Protein AF-A0A4W3GGL6-F1 (afdb_monomer_lite)

Foldseek 3Di:
DDDDPVNVLCVPVLVVLVVVLVVLLVVCVVDVVCLVVLHDDPSSVCSSVVPDDPVRSSVVVSCVVSVPVVVVVLLVVLLVVVCVVPVVLVVVQVVQLVVQCVVCVNDPVSSVVRRPSVVVSSVVSVD

Structure (mmCIF, N/CA/C/O backbone):
data_AF-A0A4W3GGL6-F1
#
_entry.id   AF-A0A4W3GGL6-F1
#
loop_
_atom_site.group_PDB
_atom_site.id
_atom_site.type_symbol
_atom_site.label_atom_id
_atom_site.label_alt_id
_atom_site.label_comp_id
_atom_site.label_asym_id
_atom_site.label_entity_id
_atom_site.label_seq_id
_atom_site.pdbx_PDB_ins_code
_atom_site.Cartn_x
_atom_site.Cartn_y
_atom_site.Cartn_z
_atom_site.occupancy
_atom_site.B_iso_or_equiv
_atom_site.auth_seq_id
_atom_site.auth_comp_id
_atom_site.auth_asym_id
_atom_site.auth_atom_id
_atom_site.pdbx_PDB_model_num
ATOM 1 N N . MET A 1 1 ? -1.280 30.347 -12.393 1.00 39.38 1 MET A N 1
ATOM 2 C CA . MET A 1 1 ? -0.792 29.473 -13.481 1.00 39.38 1 MET A CA 1
ATOM 3 C C . MET A 1 1 ? -0.160 28.254 -12.822 1.00 39.38 1 MET A C 1
ATOM 5 O O . MET A 1 1 ? 1.005 28.291 -12.458 1.00 39.38 1 MET A O 1
ATOM 9 N N . GLY A 1 2 ? -0.983 27.261 -12.474 1.00 52.88 2 GLY A N 1
ATOM 10 C CA . GLY A 1 2 ? -0.533 26.088 -11.722 1.00 52.88 2 GLY A CA 1
ATOM 11 C C . GLY A 1 2 ? 0.109 25.086 -12.668 1.00 52.88 2 GLY A C 1
ATOM 12 O O . GLY A 1 2 ? -0.500 24.717 -13.669 1.00 52.88 2 GLY A O 1
ATOM 13 N N . ILE A 1 3 ? 1.337 24.673 -12.372 1.00 46.41 3 ILE A N 1
ATOM 14 C CA . ILE A 1 3 ? 1.989 23.563 -13.065 1.00 46.41 3 ILE A CA 1
ATOM 15 C C . ILE A 1 3 ? 1.078 22.336 -12.897 1.00 46.41 3 ILE A C 1
ATOM 17 O O . ILE A 1 3 ? 0.717 21.987 -11.773 1.00 46.41 3 ILE A O 1
ATOM 21 N N . SER A 1 4 ? 0.646 21.728 -14.006 1.00 59.03 4 SER A N 1
ATOM 22 C CA . SER A 1 4 ? -0.234 20.553 -13.969 1.00 59.03 4 SER A CA 1
ATOM 23 C C . SER A 1 4 ? 0.396 19.450 -13.112 1.00 59.03 4 SER A C 1
ATOM 25 O O . SER A 1 4 ? 1.614 19.260 -13.145 1.00 59.03 4 SER A O 1
ATOM 27 N N . ARG A 1 5 ? -0.416 18.684 -12.372 1.00 57.19 5 ARG A N 1
ATOM 28 C CA . ARG A 1 5 ? 0.056 17.524 -11.588 1.00 57.19 5 ARG A CA 1
ATOM 29 C C . ARG A 1 5 ? 0.878 16.554 -12.443 1.00 57.19 5 ARG A C 1
ATOM 31 O O . ARG A 1 5 ? 1.850 15.995 -11.949 1.00 57.19 5 ARG A O 1
ATOM 38 N N . ALA A 1 6 ? 0.552 16.443 -13.732 1.00 53.50 6 ALA A N 1
ATOM 39 C CA . ALA A 1 6 ? 1.321 15.670 -14.705 1.00 53.50 6 ALA A CA 1
ATOM 40 C C . ALA A 1 6 ? 2.767 16.178 -14.869 1.00 53.50 6 ALA A C 1
ATOM 42 O O . ALA A 1 6 ? 3.694 15.384 -14.978 1.00 53.50 6 ALA A O 1
ATOM 43 N N . VAL A 1 7 ? 2.982 17.495 -14.826 1.00 59.97 7 VAL A N 1
ATOM 44 C CA . VAL A 1 7 ? 4.310 18.111 -14.962 1.00 59.97 7 VAL A CA 1
ATOM 45 C C . VAL A 1 7 ? 5.120 17.962 -13.668 1.00 59.97 7 VAL A C 1
ATOM 47 O O . VAL A 1 7 ? 6.311 17.679 -13.733 1.00 59.97 7 VAL A O 1
ATOM 50 N N . MET A 1 8 ? 4.490 18.060 -12.490 1.00 61.50 8 MET A N 1
ATOM 51 C CA . MET A 1 8 ? 5.173 17.781 -11.212 1.00 61.50 8 MET A CA 1
ATOM 52 C C . MET A 1 8 ? 5.545 16.302 -11.067 1.00 61.50 8 MET A C 1
ATOM 54 O O . MET A 1 8 ? 6.655 15.991 -10.639 1.00 61.50 8 MET A O 1
ATOM 58 N N . ALA A 1 9 ? 4.658 15.394 -11.481 1.00 60.47 9 ALA A N 1
ATOM 59 C CA . ALA A 1 9 ? 4.955 13.969 -11.562 1.00 60.47 9 ALA A CA 1
ATOM 60 C C . ALA A 1 9 ? 6.144 13.706 -12.496 1.00 60.47 9 ALA A C 1
ATOM 62 O O . ALA A 1 9 ? 7.077 13.009 -12.115 1.00 60.47 9 ALA A O 1
ATOM 63 N N . PHE A 1 10 ? 6.169 14.324 -13.678 1.00 62.03 10 PHE A N 1
ATOM 64 C CA . PHE A 1 10 ? 7.276 14.161 -14.618 1.00 62.03 10 PHE A CA 1
ATOM 65 C C . PHE A 1 10 ? 8.611 14.676 -14.054 1.00 62.03 10 PHE A C 1
ATOM 67 O O . PHE A 1 10 ? 9.628 14.002 -14.184 1.00 62.03 10 PHE A O 1
ATOM 74 N N . LEU A 1 11 ? 8.61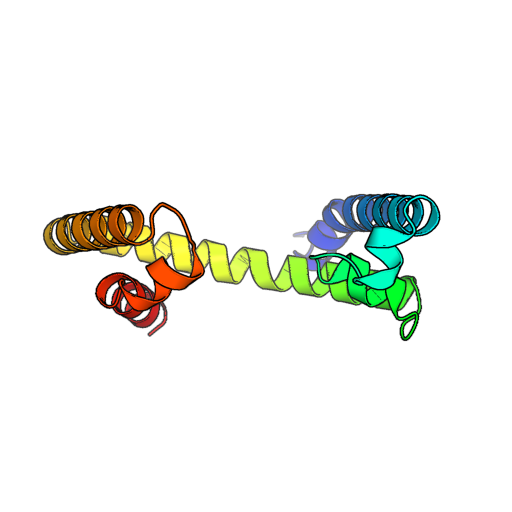6 15.824 -13.368 1.00 64.50 11 LEU A N 1
ATOM 75 C CA . LEU A 1 11 ? 9.833 16.418 -12.802 1.00 64.50 11 LEU A CA 1
ATOM 76 C C . LEU A 1 11 ? 10.389 15.651 -11.591 1.00 64.50 11 LEU A C 1
ATOM 78 O O . LEU A 1 11 ? 11.606 15.550 -11.455 1.00 64.50 11 LEU A O 1
ATOM 82 N N . TYR A 1 12 ? 9.531 15.099 -10.728 1.00 69.94 12 TYR A N 1
ATOM 83 C CA . TYR A 1 12 ? 9.970 14.407 -9.507 1.00 69.94 12 TYR A CA 1
ATOM 84 C C . TYR A 1 12 ? 10.103 12.889 -9.663 1.00 69.94 12 TYR A C 1
ATOM 86 O O . TYR A 1 12 ? 11.004 12.293 -9.075 1.00 69.94 12 TYR A O 1
ATOM 94 N N . ILE A 1 13 ? 9.232 12.247 -10.445 1.00 76.56 13 ILE A N 1
ATOM 95 C CA . ILE A 1 13 ? 9.180 10.781 -10.556 1.00 76.56 13 ILE A CA 1
ATOM 96 C C . ILE A 1 13 ? 10.098 10.286 -11.669 1.00 76.56 13 ILE A C 1
ATOM 98 O O . ILE A 1 13 ? 10.726 9.247 -11.491 1.00 76.56 13 ILE A O 1
ATOM 102 N N . SER A 1 14 ? 10.251 11.019 -12.781 1.00 77.06 14 SER A N 1
ATOM 103 C CA . SER A 1 14 ? 11.096 10.555 -13.895 1.00 77.06 14 SER A CA 1
ATOM 104 C C . SER A 1 14 ? 12.544 10.272 -13.472 1.00 77.06 14 SER A C 1
ATOM 106 O O . SER A 1 14 ? 13.024 9.187 -13.795 1.00 77.06 14 SER A O 1
ATOM 108 N N . PRO A 1 15 ? 13.249 11.160 -12.738 1.00 84.56 15 PRO A N 1
ATOM 109 C CA . PRO A 1 15 ? 14.630 10.884 -12.336 1.00 84.56 15 PRO A CA 1
ATOM 110 C C . PRO A 1 15 ? 14.741 9.673 -11.399 1.00 84.56 15 PRO A C 1
ATOM 112 O O . PRO A 1 15 ? 15.684 8.888 -11.498 1.00 84.56 15 PRO A O 1
ATOM 115 N N . ALA A 1 16 ? 13.757 9.492 -10.512 1.00 83.56 16 ALA A N 1
ATOM 116 C CA . ALA A 1 16 ? 13.687 8.337 -9.623 1.00 83.56 16 ALA A CA 1
ATOM 117 C C . ALA A 1 16 ? 13.400 7.039 -10.397 1.00 83.56 16 ALA A C 1
ATOM 119 O O . ALA A 1 16 ? 14.025 6.014 -10.132 1.00 83.56 16 ALA A O 1
ATOM 120 N N . ALA A 1 17 ? 12.507 7.086 -11.388 1.00 83.06 17 ALA A N 1
ATOM 121 C CA . ALA A 1 17 ? 12.211 5.963 -12.270 1.00 83.06 17 ALA A CA 1
ATOM 122 C C . ALA A 1 17 ? 13.448 5.554 -13.085 1.00 83.06 17 ALA A C 1
ATOM 124 O O . ALA A 1 17 ? 13.778 4.370 -13.134 1.00 83.06 17 ALA A O 1
ATOM 125 N N . ASP A 1 18 ? 14.175 6.523 -13.650 1.00 86.38 18 ASP A N 1
ATOM 126 C CA . ASP A 1 18 ? 15.428 6.289 -14.379 1.00 86.38 18 ASP A CA 1
ATOM 127 C C . ASP A 1 18 ? 16.477 5.604 -13.498 1.00 86.38 18 ASP A C 1
ATOM 129 O O . ASP A 1 18 ? 17.106 4.619 -13.900 1.00 86.38 18 ASP A O 1
ATOM 133 N N . TRP A 1 19 ? 16.637 6.094 -12.268 1.00 87.44 19 TRP A N 1
ATOM 134 C CA . TRP A 1 19 ? 17.534 5.492 -11.290 1.00 87.44 19 TRP A CA 1
ATOM 135 C C . TRP A 1 19 ? 17.120 4.053 -10.941 1.00 87.44 19 TRP A C 1
ATOM 137 O O . TRP A 1 19 ? 17.951 3.148 -11.043 1.00 87.44 19 TRP A O 1
ATOM 147 N N . CYS A 1 20 ? 15.842 3.815 -10.624 1.00 86.62 20 CYS A N 1
ATOM 148 C CA . CYS A 1 20 ? 15.310 2.488 -10.290 1.00 86.62 20 CYS A CA 1
ATOM 149 C C . CYS A 1 20 ? 15.499 1.477 -11.429 1.00 86.62 20 CYS A C 1
ATOM 151 O O . CYS A 1 20 ? 15.894 0.333 -11.186 1.00 86.62 20 CYS A O 1
ATOM 153 N N . ILE A 1 21 ? 15.237 1.883 -12.675 1.00 87.94 21 ILE A N 1
ATOM 154 C CA . ILE A 1 21 ? 15.400 1.032 -13.863 1.00 87.94 21 ILE A CA 1
ATOM 155 C C . ILE A 1 21 ? 16.868 0.662 -14.046 1.00 87.94 21 ILE A C 1
ATOM 157 O O . ILE A 1 21 ? 17.188 -0.518 -14.218 1.00 87.94 21 ILE A O 1
ATOM 161 N N . LYS A 1 22 ? 17.768 1.648 -13.969 1.00 88.69 22 LYS A N 1
ATOM 162 C CA . LYS A 1 22 ? 19.210 1.424 -14.106 1.00 88.69 22 LYS A CA 1
ATOM 163 C C . LYS A 1 22 ? 19.734 0.496 -13.016 1.00 88.69 22 LYS A C 1
ATOM 165 O O . LYS A 1 22 ? 20.449 -0.457 -13.320 1.00 88.69 22 LYS A O 1
ATOM 170 N N . GLU A 1 23 ? 19.368 0.746 -11.764 1.00 87.81 23 GLU A N 1
ATOM 171 C CA . GLU A 1 23 ? 19.811 -0.059 -10.629 1.00 87.81 23 GLU A CA 1
ATOM 172 C C . GLU A 1 23 ? 19.297 -1.504 -10.729 1.00 87.81 23 GLU A C 1
ATOM 174 O O . GLU A 1 23 ? 20.070 -2.454 -10.591 1.00 87.81 23 GLU A O 1
ATOM 179 N N . THR A 1 24 ? 18.011 -1.687 -11.039 1.00 86.38 24 THR A N 1
ATOM 180 C CA . THR A 1 24 ? 17.400 -3.019 -11.181 1.00 86.38 24 THR A CA 1
ATOM 181 C C . THR A 1 24 ? 18.003 -3.786 -12.356 1.00 86.38 24 THR A C 1
ATOM 183 O O . THR A 1 24 ? 18.339 -4.961 -12.217 1.00 86.38 24 THR A O 1
ATOM 186 N N . SER A 1 25 ? 18.239 -3.114 -13.487 1.00 84.38 25 SER A N 1
ATOM 187 C CA . SER A 1 25 ? 18.909 -3.708 -14.652 1.00 84.38 25 SER A CA 1
ATOM 188 C C . SER A 1 25 ? 20.327 -4.175 -14.317 1.00 84.38 25 SER A C 1
ATOM 190 O O . SER A 1 25 ? 20.727 -5.276 -14.692 1.00 84.38 25 SER A O 1
ATOM 192 N N . GLN A 1 26 ? 21.087 -3.376 -13.560 1.00 86.19 26 GLN A N 1
ATOM 193 C CA . GLN A 1 26 ? 22.428 -3.758 -13.109 1.00 86.19 26 GLN A CA 1
ATOM 194 C C . GLN A 1 26 ? 22.402 -4.957 -12.154 1.00 86.19 26 GLN A C 1
ATOM 196 O O . GLN A 1 26 ? 23.262 -5.832 -12.253 1.00 86.19 26 GLN A O 1
ATOM 201 N N . LYS A 1 27 ? 21.420 -5.027 -11.245 1.00 82.88 27 LYS A N 1
ATOM 202 C CA . LYS A 1 27 ? 21.239 -6.173 -10.338 1.00 82.88 27 LYS A CA 1
ATOM 203 C C . LYS A 1 27 ? 20.918 -7.456 -11.113 1.00 82.88 27 LYS A C 1
ATOM 205 O O . LYS A 1 27 ? 21.535 -8.485 -10.848 1.00 82.88 27 LYS A O 1
ATOM 210 N N . LEU A 1 28 ? 20.043 -7.381 -12.117 1.00 78.25 28 LEU A N 1
ATOM 211 C CA . LEU A 1 28 ? 19.682 -8.516 -12.980 1.00 78.25 28 LEU A CA 1
ATOM 212 C C . LEU A 1 28 ? 20.859 -9.054 -13.808 1.00 78.25 28 LEU A C 1
ATOM 214 O O . LEU A 1 28 ? 20.941 -10.255 -14.052 1.00 78.25 28 LEU A O 1
ATOM 218 N N . GLN A 1 29 ? 21.785 -8.190 -14.230 1.00 77.94 29 GLN A N 1
ATOM 219 C CA . GLN A 1 29 ? 22.986 -8.6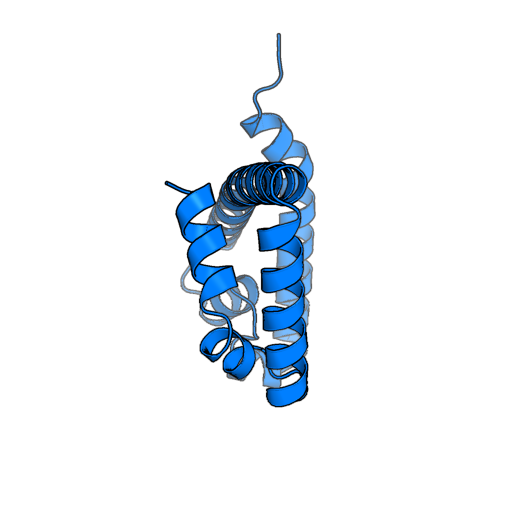16 -14.959 1.00 77.94 29 GLN A CA 1
ATOM 220 C C . GLN A 1 29 ? 24.004 -9.329 -14.061 1.00 77.94 29 GLN A C 1
ATOM 222 O O . GLN A 1 29 ? 24.715 -10.214 -14.530 1.00 77.94 29 GLN A O 1
ATOM 227 N N . LYS A 1 30 ? 24.089 -8.943 -12.781 1.00 77.75 30 LYS A N 1
ATOM 228 C CA . LYS A 1 30 ? 25.094 -9.453 -11.836 1.00 77.75 30 LYS A CA 1
ATOM 229 C C . LYS A 1 30 ? 24.661 -10.709 -11.079 1.00 77.75 30 LYS A C 1
ATOM 231 O O . LYS A 1 30 ? 25.531 -11.420 -10.587 1.00 77.75 30 LYS A O 1
ATOM 236 N N . VAL A 1 31 ? 23.358 -10.979 -10.960 1.00 68.31 31 VAL A N 1
ATOM 237 C CA . VAL A 1 31 ? 22.829 -12.073 -10.128 1.00 68.31 31 VAL A CA 1
ATOM 238 C C . VAL A 1 31 ? 22.027 -13.067 -10.985 1.00 68.31 31 VAL A C 1
ATOM 240 O O . VAL A 1 31 ? 20.860 -12.805 -11.285 1.00 68.31 31 VAL A O 1
ATOM 243 N N . PRO A 1 32 ? 22.616 -14.220 -11.370 1.00 59.47 32 PRO A N 1
ATOM 244 C CA . PRO A 1 32 ? 21.960 -15.229 -12.212 1.00 59.47 32 PRO A CA 1
ATOM 245 C C . PRO A 1 32 ? 20.654 -15.777 -11.617 1.00 59.47 32 PRO A C 1
ATOM 247 O O . PRO A 1 32 ? 19.716 -16.068 -12.351 1.00 59.47 32 PRO A O 1
ATOM 250 N N . GLU A 1 33 ? 20.577 -15.860 -10.288 1.00 58.03 33 GLU A N 1
ATOM 251 C CA . GLU A 1 33 ? 19.419 -16.360 -9.535 1.00 58.03 33 GLU A CA 1
ATOM 252 C C . GLU A 1 33 ? 18.193 -15.435 -9.659 1.00 58.03 33 GLU A C 1
ATOM 254 O O . GLU A 1 33 ? 17.081 -15.894 -9.902 1.00 58.03 33 GLU A O 1
ATOM 259 N N . VAL A 1 34 ? 18.400 -14.110 -9.624 1.00 57.44 34 VAL A N 1
ATOM 260 C CA . VAL A 1 34 ? 17.332 -13.103 -9.808 1.00 57.44 34 VAL A CA 1
ATOM 261 C C . VAL A 1 34 ? 16.842 -13.073 -11.261 1.00 57.44 34 VAL A C 1
ATOM 263 O O . VAL A 1 34 ? 15.692 -12.735 -11.527 1.00 57.44 34 VAL A O 1
ATOM 266 N N . ARG A 1 35 ? 17.699 -13.459 -12.212 1.00 56.78 35 ARG A N 1
ATOM 267 C CA . ARG A 1 35 ? 17.354 -13.555 -13.635 1.00 56.78 35 ARG A CA 1
ATOM 268 C C . ARG A 1 35 ? 16.494 -14.784 -13.954 1.00 56.78 35 ARG A C 1
ATOM 270 O O . ARG A 1 35 ? 15.680 -14.704 -14.867 1.00 56.78 35 ARG A O 1
ATOM 277 N N . ALA A 1 36 ? 16.657 -15.883 -13.215 1.00 56.03 36 ALA A N 1
ATOM 278 C CA . ALA A 1 36 ? 15.876 -17.111 -13.389 1.00 56.03 36 ALA A CA 1
ATOM 279 C C . ALA A 1 36 ? 14.460 -17.018 -12.786 1.00 56.03 36 ALA A C 1
ATOM 281 O O . ALA A 1 36 ? 13.527 -17.585 -13.345 1.00 56.03 36 ALA A O 1
ATOM 282 N N . ASP A 1 37 ? 14.297 -16.269 -11.691 1.00 59.97 37 ASP A N 1
ATOM 283 C CA . ASP A 1 37 ? 13.009 -16.038 -11.008 1.00 59.97 37 ASP A CA 1
ATOM 284 C C . ASP A 1 37 ? 12.281 -14.762 -11.497 1.00 59.97 37 ASP A C 1
ATOM 286 O O . ASP A 1 37 ? 11.160 -14.469 -11.097 1.00 59.97 37 ASP A O 1
ATOM 290 N N . GLY A 1 38 ? 12.925 -13.936 -12.337 1.00 58.88 38 GLY A N 1
ATOM 291 C CA . GLY A 1 38 ? 12.390 -12.636 -12.778 1.00 58.88 38 GLY A CA 1
ATOM 292 C C . GLY A 1 38 ? 12.326 -11.568 -11.673 1.00 58.88 38 GLY A C 1
ATOM 293 O O . GLY A 1 38 ? 11.935 -10.428 -11.929 1.00 58.88 38 GLY A O 1
ATOM 294 N N . GLY A 1 39 ? 12.749 -11.903 -10.451 1.00 66.12 39 GLY A N 1
ATOM 295 C CA . GLY A 1 39 ? 12.669 -11.068 -9.256 1.00 66.12 39 GLY A CA 1
ATOM 296 C C . GLY A 1 39 ? 11.235 -10.855 -8.748 1.00 66.12 39 GLY A C 1
ATOM 297 O O . GLY A 1 39 ? 10.246 -11.131 -9.421 1.00 66.12 39 GLY A O 1
ATOM 298 N N . LYS A 1 40 ? 11.111 -10.342 -7.518 1.00 74.06 40 LYS A N 1
ATOM 299 C CA . LYS A 1 40 ? 9.818 -10.250 -6.812 1.00 74.06 40 LYS A CA 1
ATOM 300 C C . LYS A 1 40 ? 8.968 -9.029 -7.176 1.00 74.06 40 LYS A C 1
ATOM 302 O O . LYS A 1 40 ? 7.840 -8.930 -6.701 1.00 74.06 40 LYS A O 1
ATOM 307 N N . CYS A 1 41 ? 9.497 -8.068 -7.937 1.00 82.19 41 CYS A N 1
ATOM 308 C CA . CYS A 1 41 ? 8.779 -6.836 -8.266 1.00 82.19 41 CYS A CA 1
ATOM 309 C C . CYS A 1 41 ? 8.485 -6.728 -9.765 1.00 82.19 41 CYS A C 1
ATOM 311 O O . CYS A 1 41 ? 9.224 -7.233 -10.605 1.00 82.19 41 CYS A O 1
ATOM 313 N N . VAL A 1 42 ? 7.411 -6.015 -10.108 1.00 87.81 42 VAL A N 1
ATOM 314 C CA . VAL A 1 42 ? 6.949 -5.866 -11.499 1.00 87.81 42 VAL A CA 1
ATOM 315 C C . VAL A 1 42 ? 8.058 -5.345 -12.422 1.00 87.81 42 VAL A C 1
ATOM 317 O O . VAL A 1 42 ? 8.236 -5.859 -13.521 1.00 87.81 42 VAL A O 1
ATOM 320 N N . LEU A 1 43 ? 8.863 -4.378 -11.966 1.00 88.44 43 LEU A N 1
ATOM 321 C CA . LEU A 1 43 ? 9.961 -3.821 -12.761 1.00 88.44 43 LEU A CA 1
ATOM 322 C C . LEU A 1 43 ? 11.005 -4.882 -13.144 1.00 88.44 43 LEU A C 1
ATOM 324 O O . LEU A 1 43 ? 11.440 -4.921 -14.294 1.00 88.44 43 LEU A O 1
ATOM 328 N N . SER A 1 44 ? 11.411 -5.743 -12.205 1.00 86.62 44 SER A N 1
ATOM 329 C CA . SER A 1 44 ? 12.398 -6.786 -12.498 1.00 86.62 44 SER A CA 1
ATOM 330 C C . SER A 1 44 ? 11.848 -7.810 -13.487 1.00 86.62 44 SER A C 1
ATOM 332 O O . SER A 1 44 ? 12.575 -8.216 -14.390 1.00 86.62 44 SER A O 1
ATOM 334 N N . GLN A 1 45 ? 10.559 -8.145 -13.381 1.00 85.62 45 GLN A N 1
ATOM 335 C CA . GLN A 1 45 ? 9.893 -9.082 -14.287 1.00 85.62 45 GLN A CA 1
ATOM 336 C C . GLN A 1 45 ? 9.804 -8.516 -15.709 1.00 85.62 45 GLN A C 1
ATOM 338 O O . GLN A 1 45 ? 10.150 -9.198 -16.675 1.00 85.62 45 GLN A O 1
ATOM 343 N N . LEU A 1 46 ? 9.421 -7.242 -15.847 1.00 87.31 46 LEU A N 1
ATOM 344 C CA . LEU A 1 46 ? 9.375 -6.558 -17.142 1.00 87.31 46 LEU A CA 1
ATOM 345 C C . LEU A 1 46 ? 10.763 -6.468 -17.795 1.00 87.31 46 LEU A C 1
ATOM 347 O O . LEU A 1 46 ? 10.892 -6.692 -18.999 1.00 87.31 46 LEU A O 1
ATOM 351 N N . LEU A 1 47 ? 11.807 -6.191 -17.006 1.00 86.44 47 LEU A N 1
ATOM 352 C CA . LEU A 1 47 ? 13.191 -6.157 -17.486 1.00 86.44 47 LEU A CA 1
ATOM 353 C C . LEU A 1 47 ? 13.719 -7.552 -17.860 1.00 86.44 47 LEU A C 1
ATOM 355 O O . LEU A 1 47 ? 14.451 -7.681 -18.840 1.00 86.44 47 LEU A O 1
ATOM 359 N N . ALA A 1 48 ? 13.354 -8.597 -17.113 1.00 82.38 48 ALA A N 1
ATOM 360 C CA . ALA A 1 48 ? 13.815 -9.964 -17.352 1.00 82.38 48 ALA A CA 1
ATOM 361 C C . ALA A 1 48 ? 13.217 -10.570 -18.630 1.00 82.38 48 ALA A C 1
ATOM 363 O O . ALA A 1 48 ? 13.937 -11.202 -19.403 1.00 82.38 48 ALA A O 1
ATOM 364 N N . HIS A 1 49 ? 11.927 -10.343 -18.888 1.00 78.44 49 HIS A N 1
ATOM 365 C CA . HIS A 1 49 ? 11.238 -10.922 -20.045 1.00 78.44 49 HIS A CA 1
ATOM 366 C C . HIS A 1 49 ? 11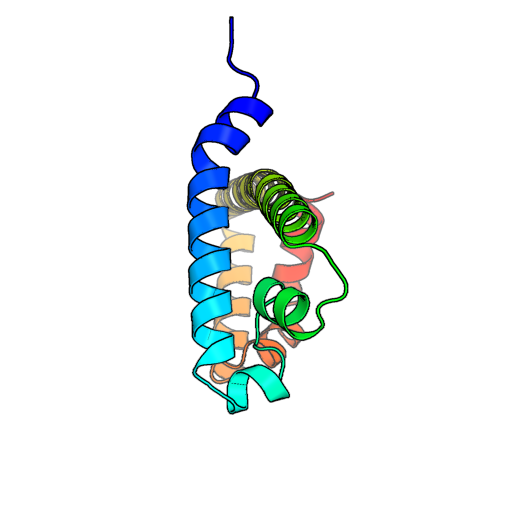.447 -10.143 -21.355 1.00 78.44 49 HIS A C 1
ATOM 368 O O . HIS A 1 49 ? 11.117 -10.664 -22.415 1.00 78.44 49 HIS A O 1
ATOM 374 N N . SER A 1 50 ? 12.035 -8.936 -21.311 1.00 70.44 50 SER A N 1
ATOM 375 C CA . SER A 1 50 ? 12.455 -8.137 -22.485 1.00 70.44 50 SER A CA 1
ATOM 376 C C . SER A 1 50 ? 11.372 -7.917 -23.561 1.00 70.44 50 SER A C 1
ATOM 378 O O . SER A 1 50 ? 11.690 -7.665 -24.720 1.00 70.44 50 SER A O 1
ATOM 380 N N . VAL A 1 51 ? 10.088 -7.997 -23.191 1.00 78.94 51 VAL A N 1
ATOM 381 C CA . VAL A 1 51 ? 8.949 -7.834 -24.120 1.00 78.94 51 VAL A CA 1
ATOM 382 C C . VAL A 1 51 ? 8.708 -6.359 -24.472 1.00 78.94 51 VAL A C 1
ATOM 384 O O . VAL A 1 51 ? 8.123 -6.050 -25.506 1.00 78.94 51 VAL A O 1
ATOM 387 N N . LEU A 1 52 ? 9.168 -5.435 -23.624 1.00 85.19 52 LEU A N 1
ATOM 388 C CA . LEU A 1 52 ? 8.946 -3.994 -23.750 1.00 85.19 52 LEU A CA 1
ATOM 389 C C . LEU A 1 52 ? 10.272 -3.237 -23.892 1.00 85.19 52 LEU A C 1
ATOM 391 O O . LEU A 1 52 ? 11.284 -3.619 -23.304 1.00 85.19 52 LEU A O 1
ATOM 395 N N . SER A 1 53 ? 10.256 -2.122 -24.631 1.00 89.62 53 SER A N 1
ATOM 396 C CA . SER A 1 53 ? 11.392 -1.194 -24.670 1.00 89.62 53 SER A CA 1
ATOM 397 C C . SER A 1 53 ? 11.609 -0.544 -23.300 1.00 89.62 53 SER A C 1
ATOM 399 O O . SER A 1 53 ? 10.675 -0.417 -22.508 1.00 89.62 53 SER A O 1
ATOM 401 N N . GLN A 1 54 ? 12.828 -0.076 -23.009 1.00 84.12 54 GLN A N 1
ATOM 402 C CA . GLN A 1 54 ? 13.086 0.615 -21.738 1.00 84.12 54 GLN A CA 1
ATOM 403 C C . GLN A 1 54 ? 12.238 1.882 -21.569 1.00 84.12 54 GLN A C 1
ATOM 405 O O . GLN A 1 54 ? 11.808 2.185 -20.459 1.00 84.12 54 GLN A O 1
ATOM 410 N N . GLU A 1 55 ? 11.938 2.582 -22.665 1.00 87.50 55 GLU A N 1
ATOM 411 C CA . GLU A 1 55 ? 11.028 3.730 -22.660 1.00 87.50 55 GLU A CA 1
ATOM 412 C C . GLU A 1 55 ? 9.600 3.319 -22.289 1.00 87.50 55 GLU A C 1
ATOM 414 O O . GLU A 1 55 ? 8.976 3.960 -21.444 1.00 87.50 55 GLU A O 1
ATOM 419 N N . ALA A 1 56 ? 9.104 2.211 -22.850 1.00 89.56 56 ALA A N 1
ATOM 420 C CA . ALA A 1 56 ? 7.791 1.675 -22.509 1.00 89.56 56 ALA A CA 1
ATOM 421 C C . ALA A 1 56 ? 7.739 1.203 -21.049 1.00 89.56 56 ALA A C 1
ATOM 423 O O . ALA A 1 56 ? 6.771 1.494 -20.348 1.00 89.56 56 ALA A O 1
ATOM 424 N N . ILE A 1 57 ? 8.783 0.533 -20.552 1.00 88.69 57 ILE A N 1
ATOM 425 C CA . ILE A 1 57 ? 8.884 0.139 -19.138 1.00 88.69 57 ILE A CA 1
ATOM 426 C C . ILE A 1 57 ? 8.844 1.383 -18.245 1.00 88.69 57 ILE A C 1
ATOM 428 O O . ILE A 1 57 ? 8.073 1.426 -17.289 1.00 88.69 57 ILE A O 1
ATOM 432 N N . LYS A 1 58 ? 9.613 2.426 -18.574 1.00 86.19 58 LYS A N 1
ATOM 433 C CA . LYS A 1 58 ? 9.630 3.684 -17.820 1.00 86.19 58 LYS A CA 1
ATOM 434 C C . LYS A 1 58 ? 8.266 4.367 -17.794 1.00 86.19 58 LYS A C 1
ATOM 436 O O . LYS A 1 58 ? 7.828 4.785 -16.720 1.00 86.19 58 LYS A O 1
ATOM 441 N N . ALA A 1 59 ? 7.603 4.472 -18.943 1.00 87.75 59 ALA A N 1
ATOM 442 C CA . ALA A 1 59 ? 6.274 5.065 -19.046 1.00 87.75 59 ALA A CA 1
ATOM 443 C C . ALA A 1 59 ? 5.262 4.317 -18.166 1.00 87.75 59 ALA A C 1
ATOM 445 O O . ALA A 1 59 ? 4.649 4.934 -17.297 1.00 87.75 59 ALA A O 1
ATOM 446 N N . ASN A 1 60 ? 5.182 2.988 -18.297 1.00 88.31 60 ASN A N 1
ATOM 447 C CA . ASN A 1 60 ? 4.268 2.157 -17.508 1.00 88.31 60 ASN A CA 1
ATOM 448 C C . ASN A 1 60 ? 4.556 2.235 -16.002 1.00 88.31 60 ASN A C 1
ATOM 450 O O . ASN A 1 60 ? 3.635 2.370 -15.202 1.00 88.31 60 ASN A O 1
ATOM 454 N N . MET A 1 61 ? 5.827 2.192 -15.592 1.00 86.94 61 MET A N 1
ATOM 455 C CA . MET A 1 61 ? 6.186 2.298 -14.173 1.00 86.94 61 MET A CA 1
ATOM 456 C C . MET A 1 61 ? 5.853 3.675 -13.593 1.00 86.94 61 MET A C 1
ATOM 458 O O . MET A 1 61 ? 5.408 3.774 -12.447 1.00 86.94 61 MET A O 1
ATOM 462 N N . THR A 1 62 ? 6.051 4.735 -14.379 1.00 86.50 62 THR A N 1
ATOM 463 C CA . THR A 1 62 ? 5.692 6.100 -13.979 1.00 86.50 62 THR A CA 1
ATOM 464 C C . THR A 1 62 ? 4.179 6.228 -13.840 1.00 86.50 62 THR A C 1
ATOM 466 O O . THR A 1 62 ? 3.706 6.710 -12.815 1.00 86.50 62 THR A O 1
ATOM 469 N N . GLU A 1 63 ? 3.418 5.744 -14.821 1.00 85.81 63 GLU A N 1
ATOM 470 C CA . GLU A 1 63 ? 1.954 5.777 -14.807 1.00 85.81 63 GLU A CA 1
ATOM 471 C C . GLU A 1 63 ? 1.372 4.972 -13.639 1.00 85.81 63 GLU A C 1
ATOM 473 O O . GLU A 1 63 ? 0.547 5.492 -12.889 1.00 85.81 63 GLU A O 1
ATOM 478 N N . LEU A 1 64 ? 1.869 3.754 -13.404 1.00 87.06 64 LEU A N 1
ATOM 479 C CA . LEU A 1 64 ? 1.461 2.912 -12.277 1.00 87.06 64 LEU A CA 1
ATOM 480 C C . LEU A 1 64 ? 1.714 3.599 -10.926 1.00 87.06 64 LEU A C 1
ATOM 482 O O . LEU A 1 64 ? 0.879 3.555 -10.018 1.00 87.06 64 LEU A O 1
ATOM 486 N N . THR A 1 65 ? 2.866 4.256 -10.787 1.00 85.00 65 THR A N 1
ATOM 487 C CA . THR A 1 65 ? 3.219 4.987 -9.564 1.00 85.00 65 THR A CA 1
ATOM 488 C C . THR A 1 65 ? 2.296 6.186 -9.372 1.00 85.00 65 THR A C 1
ATOM 490 O O . THR A 1 65 ? 1.705 6.345 -8.309 1.00 85.00 65 THR A O 1
ATOM 493 N N . VAL A 1 66 ? 2.110 7.006 -10.406 1.00 85.38 66 VAL A N 1
ATOM 494 C CA . VAL A 1 66 ? 1.248 8.195 -10.336 1.00 85.38 66 VAL A CA 1
ATOM 495 C C . VAL A 1 66 ? -0.204 7.812 -10.046 1.00 85.38 66 VAL A C 1
ATOM 497 O O . VAL A 1 66 ? -0.837 8.433 -9.196 1.00 85.38 66 VAL A O 1
ATOM 500 N N . GLY A 1 67 ? -0.723 6.772 -10.700 1.00 86.69 67 GLY A N 1
ATOM 501 C CA . GLY A 1 67 ? -2.107 6.331 -10.531 1.00 86.69 67 GLY A CA 1
ATOM 502 C C . GLY A 1 67 ? -2.410 5.738 -9.150 1.00 86.69 67 GLY A C 1
ATOM 503 O O . GLY A 1 67 ? -3.533 5.860 -8.655 1.00 86.69 67 GLY A O 1
ATOM 504 N N . SER A 1 68 ? -1.423 5.119 -8.496 1.00 87.31 68 SER A N 1
ATOM 505 C CA . SER A 1 68 ? -1.626 4.465 -7.194 1.00 87.31 68 SER A CA 1
ATOM 506 C C . SER A 1 68 ? -1.536 5.412 -5.994 1.00 87.31 68 SER A C 1
ATOM 508 O O . SER A 1 68 ? -2.208 5.176 -4.988 1.00 87.31 68 SER A O 1
ATOM 510 N N . VAL A 1 69 ? -0.743 6.486 -6.076 1.00 85.81 69 VAL A N 1
ATOM 511 C CA . VAL A 1 69 ? -0.468 7.361 -4.920 1.00 85.81 69 VAL A CA 1
ATOM 512 C C . VAL A 1 69 ? -1.731 8.055 -4.421 1.00 85.81 69 VAL A C 1
ATOM 514 O O . VAL A 1 69 ? -2.094 7.908 -3.257 1.00 85.81 69 VAL A O 1
ATOM 517 N N . ASP A 1 70 ? -2.426 8.786 -5.290 1.00 86.06 70 ASP A N 1
ATOM 518 C CA . ASP A 1 70 ? -3.575 9.587 -4.860 1.00 86.06 70 ASP A CA 1
ATOM 519 C C . ASP A 1 70 ? -4.764 8.725 -4.446 1.00 86.06 70 ASP A C 1
ATOM 521 O O . ASP A 1 70 ? -5.423 9.005 -3.447 1.00 86.06 70 ASP A O 1
ATOM 525 N N . THR A 1 71 ? -5.020 7.649 -5.189 1.00 91.19 71 THR A N 1
ATOM 526 C CA . THR A 1 71 ? -6.159 6.759 -4.946 1.00 91.19 71 THR A CA 1
ATOM 527 C C . THR A 1 71 ? -6.042 6.071 -3.588 1.00 91.19 71 THR A C 1
ATOM 529 O O . THR A 1 71 ? -6.978 6.113 -2.785 1.00 91.19 71 THR A O 1
ATOM 532 N N . THR A 1 72 ? -4.877 5.499 -3.276 1.00 93.44 72 THR A N 1
ATOM 533 C CA . THR A 1 72 ? -4.649 4.823 -1.991 1.00 93.44 72 THR A CA 1
ATOM 534 C C . THR A 1 72 ? -4.541 5.805 -0.827 1.00 93.44 72 THR A C 1
ATOM 536 O O . THR A 1 72 ? -5.132 5.553 0.225 1.00 93.44 72 THR A O 1
ATOM 539 N N . ALA A 1 73 ? -3.870 6.950 -1.003 1.00 92.81 73 ALA A N 1
ATOM 540 C CA . ALA A 1 73 ? -3.734 7.959 0.047 1.00 92.81 73 ALA A CA 1
ATOM 541 C C . ALA A 1 73 ? -5.087 8.562 0.449 1.00 92.81 73 ALA A C 1
ATOM 543 O O . ALA A 1 73 ? -5.383 8.672 1.639 1.00 92.81 73 ALA A O 1
ATOM 544 N N . VAL A 1 74 ? -5.934 8.904 -0.528 1.00 92.19 74 VAL A N 1
ATOM 545 C CA . VAL A 1 74 ? -7.280 9.433 -0.267 1.00 92.19 74 VAL A CA 1
ATOM 546 C C . VAL A 1 74 ? -8.153 8.379 0.415 1.00 92.19 74 VAL A C 1
ATOM 548 O O . VAL A 1 74 ? -8.817 8.686 1.403 1.00 92.19 74 VAL A O 1
ATOM 551 N N . SER A 1 75 ? -8.096 7.124 -0.036 1.00 93.62 75 SER A N 1
ATOM 552 C CA . SER A 1 75 ? -8.839 6.023 0.595 1.00 93.62 75 SER A CA 1
ATOM 553 C C . SER A 1 75 ? -8.429 5.824 2.058 1.00 93.62 75 SER A C 1
ATOM 555 O O . SER A 1 75 ? -9.276 5.733 2.942 1.00 93.62 75 SER A O 1
ATOM 557 N N . LEU A 1 76 ? -7.124 5.821 2.348 1.00 95.94 76 LEU A N 1
ATOM 558 C CA . LEU A 1 76 ? -6.620 5.727 3.720 1.00 95.94 76 LEU A CA 1
ATOM 559 C C . LEU A 1 76 ? -7.034 6.930 4.569 1.00 95.94 76 LEU A C 1
ATOM 561 O O . LEU A 1 76 ? -7.368 6.761 5.740 1.00 95.94 76 LEU A O 1
ATOM 565 N N . HIS A 1 77 ? -7.040 8.131 3.991 1.00 95.75 77 HIS A N 1
ATOM 566 C CA . HIS A 1 77 ? -7.482 9.334 4.686 1.00 95.75 77 HIS A CA 1
ATOM 567 C C . HIS A 1 77 ? -8.935 9.205 5.161 1.00 95.75 77 HIS A C 1
ATOM 569 O O . HIS A 1 77 ? -9.212 9.411 6.344 1.00 95.75 77 HIS A O 1
ATOM 575 N N . PHE A 1 78 ? -9.845 8.790 4.275 1.00 95.44 78 PHE A N 1
ATOM 576 C CA . PHE A 1 78 ? -11.241 8.545 4.640 1.00 95.44 78 PHE A CA 1
ATOM 577 C C . PHE A 1 78 ? -11.389 7.395 5.638 1.00 95.44 78 PHE A C 1
ATOM 579 O O . PHE A 1 78 ? -12.129 7.534 6.609 1.00 95.44 78 PHE A O 1
ATOM 586 N N . ALA A 1 79 ? -10.636 6.303 5.476 1.00 96.75 79 ALA A N 1
ATOM 587 C CA . ALA A 1 79 ? -10.648 5.201 6.435 1.00 96.75 79 ALA A CA 1
ATOM 588 C C . ALA A 1 79 ? -10.279 5.663 7.849 1.00 96.75 79 ALA A C 1
ATOM 590 O O . ALA A 1 79 ? -10.976 5.347 8.811 1.00 96.75 79 ALA A O 1
ATOM 591 N N . LEU A 1 80 ? -9.206 6.443 7.987 1.00 96.69 80 LEU A N 1
ATOM 592 C CA . LEU A 1 80 ? -8.769 6.960 9.281 1.00 96.69 80 LEU A CA 1
ATOM 593 C C . LEU A 1 80 ? -9.775 7.949 9.874 1.00 96.69 80 LEU A C 1
ATOM 595 O O . LEU A 1 80 ? -10.029 7.896 11.077 1.00 96.69 80 LEU A O 1
ATOM 599 N N . LEU A 1 81 ? -10.368 8.811 9.045 1.00 96.69 81 LEU A N 1
ATOM 600 C CA . LEU A 1 81 ? -11.404 9.750 9.474 1.00 96.69 81 LEU A CA 1
ATOM 601 C C . LEU A 1 81 ? -12.635 9.017 10.027 1.00 96.69 81 LEU A C 1
ATOM 603 O O . LEU A 1 81 ? -13.103 9.335 11.122 1.00 96.69 81 LEU A O 1
ATOM 607 N N . GLU A 1 82 ? -1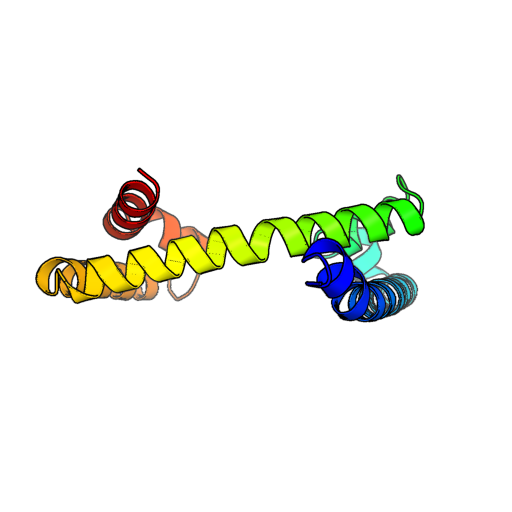3.138 8.019 9.303 1.00 95.31 82 GLU A N 1
ATOM 608 C CA . GLU A 1 82 ? -14.317 7.256 9.715 1.00 95.31 82 GLU A CA 1
ATOM 609 C C . GLU A 1 82 ? -14.044 6.394 10.950 1.00 95.31 82 GLU A C 1
ATOM 611 O O . GLU A 1 82 ? -14.875 6.327 11.858 1.00 95.31 82 GLU A O 1
ATOM 616 N N . LEU A 1 83 ? -12.849 5.808 11.068 1.00 97.00 83 LEU A N 1
ATOM 617 C CA . LEU A 1 83 ? -12.446 5.090 12.279 1.00 97.00 83 LEU A CA 1
ATOM 618 C C . LEU A 1 83 ? -12.325 6.020 13.491 1.00 97.00 83 LEU A C 1
ATOM 620 O O . LEU A 1 83 ? -12.774 5.654 14.576 1.00 97.00 83 LEU A O 1
ATOM 624 N N . ALA A 1 84 ? -11.781 7.229 13.317 1.00 97.31 84 ALA A N 1
ATOM 625 C CA . ALA A 1 84 ? -11.677 8.216 14.393 1.00 97.31 84 ALA A CA 1
ATOM 626 C C . ALA A 1 84 ? -13.055 8.661 14.912 1.00 97.31 84 ALA A C 1
ATOM 628 O O . ALA A 1 84 ? -13.222 8.899 16.109 1.00 97.31 84 ALA A O 1
ATOM 629 N N . ARG A 1 85 ? -14.061 8.728 14.031 1.00 96.81 85 ARG A N 1
ATOM 630 C CA . ARG A 1 85 ? -15.461 9.015 14.390 1.00 96.81 85 ARG A CA 1
ATOM 631 C C . ARG A 1 85 ? -16.181 7.827 15.028 1.00 96.81 85 ARG A C 1
ATOM 633 O O . ARG A 1 85 ? -17.169 8.028 15.730 1.00 96.81 85 ARG A O 1
ATOM 640 N N . ASN A 1 86 ? -15.673 6.608 14.840 1.00 96.94 86 ASN A N 1
ATOM 641 C CA . ASN A 1 86 ? -16.283 5.368 15.318 1.00 96.94 86 ASN A CA 1
ATOM 642 C C . ASN A 1 86 ? -15.322 4.546 16.212 1.00 96.94 86 ASN A C 1
ATOM 644 O O . ASN A 1 86 ? -14.916 3.442 15.830 1.00 96.94 86 ASN A O 1
ATOM 648 N N . PRO A 1 87 ? -15.012 4.998 17.450 1.00 97.38 87 PRO A N 1
ATOM 649 C CA . PRO A 1 87 ? -14.021 4.345 18.319 1.00 97.38 87 PRO A CA 1
ATOM 650 C C . PRO A 1 87 ? -14.313 2.871 18.628 1.00 97.38 87 PRO A C 1
ATOM 652 O O . PRO A 1 87 ? -13.398 2.068 18.816 1.00 97.38 87 PRO A O 1
ATOM 655 N N . ARG A 1 88 ? -15.598 2.487 18.666 1.00 97.62 88 ARG A N 1
ATOM 656 C CA . ARG A 1 88 ? -16.011 1.088 18.867 1.00 97.62 88 ARG A CA 1
ATOM 657 C C . ARG A 1 88 ? -15.547 0.194 17.716 1.00 97.62 88 ARG A C 1
ATOM 659 O O . ARG A 1 88 ? -14.973 -0.862 17.966 1.00 97.62 88 ARG A O 1
ATOM 666 N N . VAL A 1 89 ? -15.755 0.640 16.474 1.00 96.94 89 VAL A N 1
ATOM 667 C CA . VAL A 1 89 ? -15.321 -0.077 15.265 1.00 96.94 89 VAL A CA 1
ATOM 668 C C . VAL A 1 89 ? -13.798 -0.113 15.200 1.00 96.94 89 VAL A C 1
ATOM 670 O O . VAL A 1 89 ? -13.224 -1.169 14.957 1.00 96.94 89 VAL A O 1
ATOM 673 N N . GLN A 1 90 ? -13.134 1.002 15.511 1.00 98.06 90 GLN A N 1
ATOM 674 C CA . GLN A 1 90 ? -11.674 1.072 15.557 1.00 98.06 90 GLN A CA 1
ATOM 675 C C . GLN A 1 90 ? -11.065 0.075 16.556 1.00 98.06 90 GLN A C 1
ATOM 677 O O . GLN A 1 90 ? -10.097 -0.611 16.229 1.00 98.06 90 GLN A O 1
ATOM 682 N N . SER A 1 91 ? -11.643 -0.042 17.755 1.00 98.19 91 SER A N 1
ATOM 683 C CA . SER A 1 91 ? -11.202 -1.012 18.764 1.00 98.19 91 SER A CA 1
ATOM 684 C C . SER A 1 91 ? -11.414 -2.458 18.302 1.00 98.19 91 SER A C 1
ATOM 686 O O . SER A 1 91 ? -10.496 -3.278 18.394 1.00 98.19 91 SER A O 1
ATOM 688 N N . ALA A 1 92 ? -12.586 -2.762 17.732 1.00 97.94 92 ALA A N 1
ATOM 689 C CA . ALA A 1 92 ? -12.895 -4.087 17.195 1.00 97.94 92 ALA A CA 1
ATOM 690 C C . ALA A 1 92 ? -11.939 -4.484 16.056 1.00 97.94 92 ALA A C 1
ATOM 692 O O . ALA A 1 92 ? -11.364 -5.571 16.087 1.00 97.94 92 ALA A O 1
ATOM 693 N N . LEU A 1 93 ? -11.694 -3.577 15.108 1.00 97.31 93 LEU A N 1
ATOM 694 C CA . LEU A 1 93 ? -10.780 -3.789 13.985 1.00 97.31 93 LEU A CA 1
ATOM 695 C C . LEU A 1 93 ? -9.335 -3.981 14.457 1.00 97.31 93 LEU A C 1
ATOM 697 O O . LEU A 1 93 ? -8.643 -4.881 13.986 1.00 97.31 93 LEU A O 1
ATOM 701 N N . ARG A 1 94 ? -8.881 -3.202 15.447 1.00 97.06 94 ARG A N 1
ATOM 702 C CA . ARG A 1 94 ? -7.554 -3.394 16.049 1.00 97.06 94 ARG A CA 1
ATOM 703 C C . ARG A 1 94 ? -7.423 -4.763 16.715 1.00 97.06 94 ARG A C 1
ATOM 705 O O . ARG A 1 94 ? -6.372 -5.394 16.589 1.00 97.06 94 ARG A O 1
ATOM 712 N N . SER A 1 95 ? -8.463 -5.209 17.419 1.00 97.31 95 SER A N 1
ATOM 713 C CA . SER A 1 95 ? -8.506 -6.534 18.045 1.00 97.31 95 SER A CA 1
ATOM 714 C C . SER A 1 95 ? -8.412 -7.645 16.997 1.00 97.31 95 SER A C 1
ATOM 716 O O . SER A 1 95 ? -7.544 -8.510 17.116 1.00 97.31 95 SER A O 1
ATOM 718 N N . GLU A 1 96 ? -9.222 -7.569 15.934 1.00 97.00 96 GLU A N 1
ATOM 719 C CA . GLU A 1 96 ? -9.222 -8.528 14.822 1.00 97.00 96 GLU A CA 1
ATOM 720 C C . GLU A 1 96 ? -7.836 -8.643 14.178 1.00 97.00 96 GLU A C 1
ATOM 722 O O . GLU A 1 96 ? -7.256 -9.727 14.147 1.00 97.00 96 GLU A O 1
ATOM 727 N N . VAL A 1 97 ? -7.256 -7.521 13.739 1.00 94.88 97 VAL A N 1
ATOM 728 C CA . VAL A 1 97 ? -5.950 -7.511 13.061 1.00 94.88 97 VAL A CA 1
ATOM 729 C C . VAL A 1 97 ? -4.841 -8.038 13.973 1.00 94.88 97 VAL A C 1
ATOM 731 O O . VAL A 1 97 ? -3.990 -8.813 13.538 1.00 94.88 97 VAL A O 1
ATOM 734 N N . THR A 1 98 ? -4.855 -7.666 15.257 1.00 94.62 98 THR A N 1
ATOM 735 C CA . THR A 1 98 ? -3.861 -8.154 16.228 1.00 94.62 98 THR A CA 1
ATOM 736 C C . THR A 1 98 ? -3.993 -9.660 16.451 1.00 94.62 98 THR A C 1
ATOM 738 O O . THR A 1 98 ? -2.985 -10.358 16.578 1.00 94.62 98 THR A O 1
ATOM 741 N N . HIS A 1 99 ? -5.222 -10.172 16.511 1.00 94.69 99 HIS A N 1
ATOM 742 C CA . HIS A 1 99 ? -5.487 -11.596 16.669 1.00 94.69 99 HIS A CA 1
ATOM 743 C C . HIS A 1 99 ? -5.035 -12.388 15.437 1.00 94.69 99 HIS A C 1
ATOM 745 O O . HIS A 1 99 ? -4.259 -13.334 15.580 1.00 94.69 99 HIS A O 1
ATOM 751 N N . ALA A 1 100 ? -5.431 -11.948 14.240 1.00 94.06 100 ALA A N 1
ATOM 752 C CA . ALA A 1 100 ? -5.038 -12.557 12.973 1.00 94.06 100 ALA A CA 1
ATOM 753 C C . ALA A 1 100 ? -3.511 -12.583 12.801 1.00 94.06 100 ALA A C 1
ATOM 7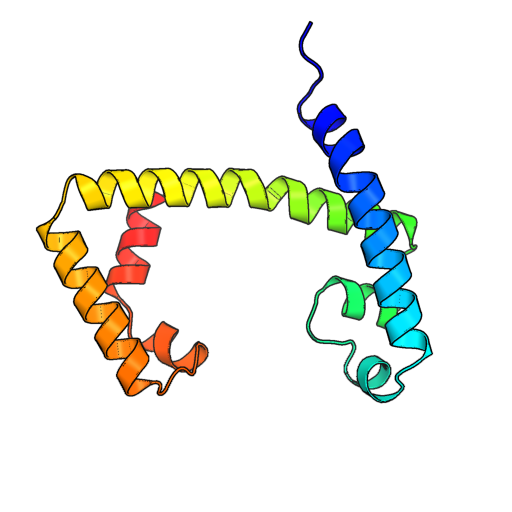55 O O . ALA A 1 100 ? -2.943 -13.622 12.473 1.00 94.06 100 ALA A O 1
ATOM 756 N N . TYR A 1 101 ? -2.823 -11.481 13.120 1.00 92.12 101 TYR A N 1
ATOM 757 C CA . TYR A 1 101 ? -1.359 -11.408 13.065 1.00 92.12 101 TYR A CA 1
ATOM 758 C C . TYR A 1 101 ? -0.677 -12.454 13.960 1.00 92.12 101 TYR A C 1
ATOM 760 O O . TYR A 1 101 ? 0.290 -13.098 13.546 1.00 92.12 101 TYR A O 1
ATOM 768 N N . ARG A 1 102 ? -1.188 -12.648 15.185 1.00 91.38 102 ARG A N 1
ATOM 769 C CA . ARG A 1 102 ? -0.657 -13.647 16.127 1.00 91.38 102 ARG A CA 1
ATOM 770 C C . ARG A 1 102 ? -0.887 -15.072 15.636 1.00 91.38 102 ARG A C 1
ATOM 772 O O . ARG A 1 102 ? 0.031 -15.882 15.728 1.00 91.38 102 ARG A O 1
ATOM 779 N N . GLN A 1 103 ? -2.079 -15.371 15.120 1.00 90.94 103 GLN A N 1
ATOM 780 C CA . GLN A 1 103 ? -2.394 -16.700 14.588 1.00 90.94 103 GLN A CA 1
ATOM 781 C C . GLN A 1 103 ? -1.524 -17.049 13.378 1.00 90.94 103 GLN A C 1
ATOM 783 O O . GLN A 1 103 ? -0.948 -18.132 13.327 1.00 90.94 103 GLN A O 1
ATOM 788 N N . ALA A 1 104 ? -1.348 -16.094 12.467 1.00 91.44 104 ALA A N 1
ATOM 789 C CA . ALA A 1 104 ? -0.546 -16.245 11.260 1.00 91.44 104 ALA A CA 1
ATOM 790 C C . ALA A 1 104 ? 0.972 -16.300 11.510 1.00 91.44 104 ALA A C 1
ATOM 792 O O . ALA A 1 104 ? 1.746 -16.447 10.568 1.00 91.44 104 ALA A O 1
ATOM 793 N N . ARG A 1 105 ? 1.439 -16.102 12.755 1.00 87.88 105 ARG A N 1
ATOM 794 C CA . ARG A 1 105 ? 2.873 -15.973 13.093 1.00 87.88 105 ARG A CA 1
ATOM 795 C C . ARG A 1 105 ? 3.610 -14.969 12.188 1.00 87.88 105 ARG A C 1
ATOM 797 O O . ARG A 1 105 ? 4.781 -15.151 11.867 1.00 87.88 105 ARG A O 1
ATOM 804 N N . GLY A 1 106 ? 2.910 -13.914 11.767 1.00 78.25 106 GLY A N 1
ATOM 805 C CA . GLY A 1 106 ? 3.430 -12.888 10.862 1.00 78.25 106 GLY A CA 1
ATOM 806 C C . GLY A 1 106 ? 3.377 -13.207 9.360 1.00 78.25 106 GLY A C 1
ATOM 807 O O . GLY A 1 106 ? 3.836 -12.378 8.577 1.00 78.25 106 GLY A O 1
ATOM 808 N N . GLN A 1 107 ? 2.814 -14.340 8.924 1.00 85.25 107 GLN A N 1
ATOM 809 C CA . GLN A 1 107 ? 2.629 -14.645 7.498 1.00 85.25 107 GLN A CA 1
ATOM 810 C C . GLN A 1 107 ? 1.448 -13.862 6.912 1.00 85.25 107 GLN A C 1
ATOM 812 O O . GLN A 1 107 ? 0.299 -14.045 7.298 1.00 85.25 107 GLN A O 1
ATOM 817 N N . THR A 1 108 ? 1.719 -12.958 5.970 1.00 81.12 108 THR A N 1
ATOM 818 C CA . THR A 1 108 ? 0.708 -12.018 5.458 1.00 81.12 108 THR A CA 1
ATOM 819 C C . THR A 1 108 ? -0.457 -12.694 4.732 1.00 81.12 108 THR A C 1
ATOM 821 O O . THR A 1 108 ? -1.584 -12.223 4.868 1.00 81.12 108 THR A O 1
ATOM 824 N N . SER A 1 109 ? -0.215 -13.787 3.999 1.00 83.94 109 SER A N 1
ATOM 825 C CA . SER A 1 109 ? -1.266 -14.568 3.323 1.00 83.94 109 SER A CA 1
ATOM 826 C C . SER A 1 109 ? -2.352 -15.011 4.299 1.00 83.94 109 SER A C 1
ATOM 828 O O . SER A 1 109 ? -3.534 -14.771 4.072 1.00 83.94 109 SER A O 1
ATOM 830 N N . ASP A 1 110 ? -1.924 -15.545 5.435 1.00 84.88 110 ASP A N 1
ATOM 831 C CA . ASP A 1 110 ? -2.789 -16.174 6.429 1.00 84.88 110 ASP A CA 1
ATOM 832 C C . ASP A 1 110 ? -3.536 -15.117 7.257 1.00 84.88 110 ASP A C 1
ATOM 834 O O . ASP A 1 110 ? -4.649 -15.340 7.738 1.00 84.88 110 ASP A O 1
ATOM 838 N N . ILE A 1 111 ? -2.957 -13.915 7.388 1.00 88.81 111 ILE A N 1
ATOM 839 C CA . ILE A 1 111 ? -3.642 -12.764 7.991 1.00 88.81 111 ILE A CA 1
ATOM 840 C C . ILE A 1 111 ? -4.852 -12.380 7.146 1.00 88.81 111 ILE A C 1
ATOM 842 O O . ILE A 1 111 ? -5.923 -12.143 7.699 1.00 88.81 111 ILE A O 1
ATOM 846 N N . LEU A 1 112 ? -4.702 -12.315 5.817 1.00 88.12 112 LEU A N 1
ATOM 847 C CA . LEU A 1 112 ? -5.770 -11.855 4.928 1.00 88.12 112 LEU A CA 1
ATOM 848 C C . LEU A 1 112 ? -7.001 -12.762 4.970 1.00 88.12 112 LEU A C 1
ATOM 850 O O . LEU A 1 112 ? -8.105 -12.287 4.708 1.00 88.12 112 LEU A O 1
ATOM 854 N N . GLU A 1 113 ? -6.857 -14.036 5.315 1.00 86.88 113 GLU A N 1
ATOM 855 C CA . GLU A 1 113 ? -7.990 -14.948 5.496 1.00 86.88 113 GLU A CA 1
ATOM 856 C C . GLU A 1 113 ? -8.802 -14.627 6.760 1.00 86.88 113 GLU A C 1
ATOM 858 O O . GLU A 1 113 ? -10.023 -14.776 6.761 1.00 86.88 113 GLU A O 1
ATOM 863 N N . ASN A 1 114 ? -8.156 -14.065 7.785 1.00 90.25 114 ASN A N 1
ATOM 864 C CA . ASN A 1 114 ? -8.694 -13.917 9.139 1.00 90.25 114 ASN A CA 1
ATOM 865 C C . ASN A 1 114 ? -9.038 -12.466 9.533 1.00 90.25 114 ASN A C 1
ATOM 867 O O . ASN A 1 114 ? -9.094 -12.142 10.718 1.00 90.25 114 ASN A O 1
ATOM 871 N N . VAL A 1 115 ? -9.270 -11.584 8.553 1.00 95.56 115 VAL A N 1
ATOM 872 C CA . VAL A 1 115 ? -9.579 -10.152 8.779 1.00 95.56 115 VAL A CA 1
ATOM 873 C C . VAL A 1 115 ? -10.855 -9.661 8.057 1.00 95.56 115 VAL A C 1
ATOM 875 O O . VAL A 1 115 ? -10.802 -8.752 7.218 1.00 95.56 115 VAL A O 1
ATOM 878 N N . PRO A 1 116 ? -12.029 -10.281 8.291 1.00 96.00 116 PRO A N 1
ATOM 879 C CA . PRO A 1 116 ? -13.271 -9.904 7.615 1.00 96.00 116 PRO A CA 1
ATOM 880 C C . PRO A 1 116 ? -13.736 -8.471 7.919 1.00 96.00 116 PRO A C 1
ATOM 882 O O . PRO A 1 116 ? -14.221 -7.800 7.003 1.00 96.00 116 PRO A O 1
ATOM 885 N N . LEU A 1 117 ? -13.568 -7.970 9.148 1.00 96.75 117 LEU A N 1
ATOM 886 C CA . LEU A 1 117 ? -13.935 -6.600 9.507 1.00 96.75 117 LEU A CA 1
ATOM 887 C C . LEU A 1 117 ? -13.031 -5.590 8.802 1.00 96.75 117 LEU A C 1
ATOM 889 O O . LEU A 1 117 ? -13.544 -4.624 8.246 1.00 96.75 117 LEU A O 1
ATOM 893 N N . LEU A 1 118 ? -11.719 -5.835 8.728 1.00 95.62 118 LEU A N 1
ATOM 894 C CA . LEU A 1 118 ? -10.809 -4.986 7.949 1.00 95.62 118 LEU A CA 1
ATOM 895 C C . LEU A 1 118 ? -11.234 -4.897 6.476 1.00 95.62 118 LEU A C 1
ATOM 897 O O . LEU A 1 118 ? -11.287 -3.803 5.911 1.00 95.62 118 LEU A O 1
ATOM 901 N N . LYS A 1 119 ? -11.581 -6.034 5.856 1.00 95.31 119 LYS A N 1
ATOM 902 C CA . LYS A 1 119 ? -12.083 -6.066 4.471 1.00 95.31 119 LYS A CA 1
ATOM 903 C C . LYS A 1 119 ? -13.383 -5.276 4.325 1.00 95.31 119 LYS A C 1
ATOM 905 O O . LYS A 1 119 ? -13.543 -4.556 3.342 1.00 95.31 119 LYS A O 1
ATOM 910 N N . ALA A 1 120 ? -14.305 -5.409 5.278 1.00 95.56 120 ALA A N 1
ATOM 911 C CA . ALA A 1 120 ? -15.561 -4.667 5.280 1.00 95.56 120 ALA A CA 1
ATOM 912 C C . ALA A 1 120 ? -15.332 -3.157 5.443 1.00 95.56 120 ALA A C 1
ATOM 914 O O . ALA A 1 120 ? -15.925 -2.378 4.705 1.00 95.56 120 ALA A O 1
ATOM 915 N N . THR A 1 121 ? -14.421 -2.741 6.328 1.00 95.50 121 THR A N 1
ATOM 916 C CA . THR A 1 121 ? -14.053 -1.330 6.509 1.00 95.50 121 THR A CA 1
ATOM 917 C C . THR A 1 121 ? -13.482 -0.729 5.231 1.00 95.50 121 THR A C 1
ATOM 919 O O . THR A 1 121 ? -13.913 0.347 4.837 1.00 95.50 121 THR A O 1
ATOM 922 N N . ILE A 1 122 ? -12.567 -1.422 4.543 1.00 94.94 122 ILE A N 1
ATOM 923 C CA . ILE A 1 122 ? -12.035 -0.941 3.258 1.00 94.94 122 ILE A CA 1
ATOM 924 C C . ILE A 1 122 ? -13.162 -0.788 2.229 1.00 94.94 122 ILE A C 1
ATOM 926 O O . ILE A 1 122 ? -13.219 0.222 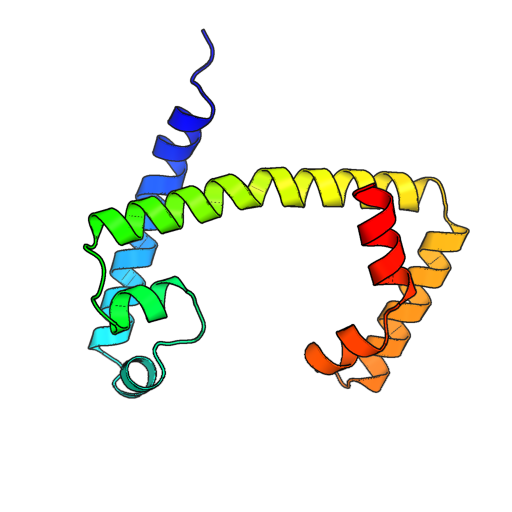1.537 1.00 94.94 122 ILE A O 1
ATOM 930 N N . LYS A 1 123 ? -14.077 -1.761 2.141 1.00 95.38 123 LYS A N 1
ATOM 931 C CA . LYS A 1 123 ? -15.216 -1.691 1.213 1.00 95.38 123 LYS A CA 1
ATOM 932 C C . LYS A 1 123 ? -16.160 -0.533 1.521 1.00 95.38 123 LYS A C 1
ATOM 934 O O . LYS A 1 123 ? -16.590 0.127 0.589 1.00 95.38 123 LYS A O 1
ATOM 939 N N . GLU A 1 124 ? -16.463 -0.282 2.792 1.00 95.31 124 GLU A N 1
ATOM 940 C CA . GLU A 1 124 ? -17.355 0.816 3.182 1.00 95.31 124 GLU A CA 1
ATOM 941 C C . GLU A 1 124 ? -16.733 2.184 2.897 1.00 95.31 124 GLU A C 1
ATOM 943 O O . GLU A 1 124 ? -17.414 3.089 2.430 1.00 95.31 124 GLU A O 1
ATOM 948 N N . VAL A 1 125 ? -15.424 2.325 3.112 1.00 94.56 125 VAL A N 1
ATOM 949 C CA . VAL A 1 125 ? -14.690 3.559 2.793 1.00 94.56 125 VAL A CA 1
ATOM 950 C C . VAL A 1 125 ? -14.686 3.854 1.289 1.00 94.56 125 VAL A C 1
ATOM 952 O O . VAL A 1 125 ? -14.608 5.013 0.893 1.00 94.56 125 VAL A O 1
ATOM 955 N N . LEU A 1 126 ? -14.763 2.814 0.457 1.00 93.25 126 LEU A N 1
ATOM 956 C CA . LEU A 1 126 ? -14.768 2.904 -1.005 1.00 93.25 126 LEU A CA 1
ATOM 957 C C . LEU A 1 126 ? -16.179 2.892 -1.626 1.00 93.25 126 LEU A C 1
ATOM 959 O O . LEU A 1 126 ? -16.281 2.829 -2.852 1.00 93.25 126 LEU A O 1
ATOM 963 N N . ARG A 1 127 ? -17.242 2.888 -0.813 1.00 89.25 127 ARG A N 1
ATOM 964 C CA . ARG A 1 127 ? -18.640 2.764 -1.255 1.00 89.25 127 ARG A CA 1
ATOM 965 C C . ARG A 1 127 ? -19.180 4.055 -1.871 1.00 89.25 127 ARG A C 1
ATOM 967 O O . ARG A 1 127 ? -19.896 3.937 -2.891 1.00 89.25 127 ARG A O 1
#

Organism: Callorhinchus milii (NCBI:txid7868)

InterPro domains:
  IPR001128 Cytochrome P450 [PF00067] (17-127)
  IPR002401 Cytochrome P450, E-class, group I [PR00463] (56-73)
  IPR002401 Cytochrome P450, E-class, group I [PR00463] (76-102)
  IPR002401 Cytochrome P450, E-class, group I [PR00463] (119-127)
  IPR036396 Cytochrome P450 superfamily [G3DSA:1.10.630.10] (2-127)
  IPR036396 Cytochrome P450 superfamily [SSF48264] (31-127)
  IPR050479 Cytochrome P450, families 11 and 27 [PTHR24279] (12-127)

pLDDT: mean 84.26, std 13.1, range [39.38, 98.19]

Radius of gyration: 19.71 Å; chains: 1; bounding box: 44×47×44 Å

Sequence (127 aa):
MGISRAVMAFLYISPAADWCIKETSQKLQKVPEVRADGGKCVLSQLLAHSVLSQEAIKANMTELTVGSVDTTAVSLHFALLELARNPRVQSALRSEVTHAYRQARGQTSDILENVPLLKATIKEVLR

Secondary structure (DSSP, 8-state):
-PPPHHHHHHHHHHHHHHHHHHHHHHHHHH-HHHHHS--SSHHHHHHHH--S-HHHHHHHHHHHHHHHHHHHHHHHHHHHHHHHH-HHHHHHHHHHHHHHHHHTTT-HHHHHHT-HHHHHHHHHHT-